Protein AF-A0A4W5N3C4-F1 (afdb_monomer_lite)

InterPro domains:
  IPR038765 Papain-like cysteine peptidase superfamily [SSF54001] (16-58)
  IPR050185 Ubiquitin carboxyl-terminal hydrolase [PTHR21646] (18-59)

Sequence (61 aa):
PLLEDENVPEGSSLPAAGSFVQELFQAQYRSSLTCPHCQKQSNTFDPFLCISLPIPVAHTR

Organism: NCBI:txid62062

Foldseek 3Di:
DDDDDDDDPPDDPDDDPDDPLCVPQKDWDWDWDQDPPPRDIDIDIHIDRDDDDDDDDDDDD

pLDDT: mean 80.91, std 20.92, range [42.28, 98.38]

Structure (mmCIF, N/CA/C/O backbone):
data_AF-A0A4W5N3C4-F1
#
_entry.id   AF-A0A4W5N3C4-F1
#
loop_
_atom_site.group_PDB
_atom_site.id
_atom_site.type_symbol
_atom_site.label_atom_id
_atom_site.label_alt_id
_atom_site.label_comp_id
_atom_site.label_asym_id
_atom_site.label_entity_id
_atom_site.label_seq_id
_atom_site.pdbx_PDB_ins_code
_atom_site.Cartn_x
_atom_site.Cartn_y
_atom_site.Cartn_z
_atom_site.occupancy
_atom_site.B_iso_or_equiv
_atom_site.auth_seq_id
_atom_site.auth_comp_id
_atom_site.auth_asym_id
_atom_site.auth_atom_id
_atom_site.pdbx_PDB_model_num
ATOM 1 N N . PRO A 1 1 ? 31.666 31.236 0.573 1.00 42.28 1 PRO A N 1
ATOM 2 C CA . PRO A 1 1 ? 30.889 31.561 -0.644 1.00 42.28 1 PRO A CA 1
ATOM 3 C C . PRO A 1 1 ? 29.596 30.759 -0.627 1.00 42.28 1 PRO A C 1
ATOM 5 O O . PRO A 1 1 ? 29.627 29.536 -0.633 1.00 42.28 1 PRO A O 1
ATOM 8 N N . LEU A 1 2 ? 28.505 31.486 -0.430 1.00 42.47 2 LEU A N 1
ATOM 9 C CA . LEU A 1 2 ? 27.143 30.984 -0.460 1.00 42.47 2 LEU A CA 1
ATOM 10 C C . LEU A 1 2 ? 26.759 30.626 -1.908 1.00 42.47 2 LEU A C 1
ATOM 12 O O . LEU A 1 2 ? 27.217 31.311 -2.822 1.00 42.47 2 LEU A O 1
ATOM 16 N N . LEU A 1 3 ? 25.823 29.677 -2.027 1.00 52.41 3 LEU A N 1
ATOM 17 C CA . LEU A 1 3 ? 24.901 29.419 -3.148 1.00 52.41 3 LEU A CA 1
ATOM 18 C C . LEU A 1 3 ? 25.361 28.456 -4.248 1.00 52.41 3 LEU A C 1
ATOM 20 O O . LEU A 1 3 ? 26.039 28.891 -5.167 1.00 52.41 3 LEU A O 1
ATOM 24 N N . GLU A 1 4 ? 24.855 27.218 -4.164 1.00 44.88 4 GLU A N 1
ATOM 25 C CA . GLU A 1 4 ? 24.220 26.429 -5.247 1.00 44.88 4 GLU A CA 1
ATOM 26 C C . GLU A 1 4 ? 23.235 25.453 -4.540 1.00 44.88 4 GLU A C 1
ATOM 28 O O . GLU A 1 4 ? 23.625 24.376 -4.107 1.00 44.88 4 GLU A O 1
ATOM 33 N N . ASP A 1 5 ? 22.127 25.909 -3.946 1.00 50.25 5 ASP A N 1
ATOM 34 C CA . ASP A 1 5 ? 20.770 25.997 -4.529 1.00 50.25 5 ASP A CA 1
ATOM 35 C C . ASP A 1 5 ? 20.402 24.872 -5.520 1.00 50.25 5 ASP A C 1
ATOM 37 O O . ASP A 1 5 ? 20.462 25.046 -6.732 1.00 50.25 5 ASP A O 1
ATOM 41 N N . GLU A 1 6 ? 19.993 23.714 -4.994 1.00 48.00 6 GLU A N 1
ATOM 42 C CA . GLU A 1 6 ? 19.102 22.783 -5.701 1.00 48.00 6 GLU A CA 1
ATOM 43 C C . GLU A 1 6 ? 17.991 22.345 -4.735 1.00 48.00 6 GLU A C 1
ATOM 45 O O . GLU A 1 6 ? 18.111 21.391 -3.971 1.00 48.00 6 GLU A O 1
ATOM 50 N N . ASN A 1 7 ? 16.926 23.152 -4.737 1.00 42.91 7 ASN A N 1
ATOM 51 C CA . ASN A 1 7 ? 15.528 22.744 -4.598 1.00 42.91 7 ASN A CA 1
ATOM 52 C C . ASN A 1 7 ? 15.199 21.744 -3.469 1.00 42.91 7 ASN A C 1
ATOM 54 O O . ASN A 1 7 ? 14.959 20.560 -3.707 1.00 42.91 7 ASN A O 1
ATOM 58 N N . VAL A 1 8 ? 15.098 22.246 -2.235 1.00 43.56 8 VAL A N 1
ATOM 59 C CA . VAL A 1 8 ? 14.408 21.534 -1.151 1.00 43.56 8 VAL A CA 1
ATOM 60 C C . VAL A 1 8 ? 12.912 21.844 -1.272 1.00 43.56 8 VAL A C 1
ATOM 62 O O . VAL A 1 8 ? 12.529 22.992 -1.037 1.00 43.56 8 VAL A O 1
ATOM 65 N N . PRO A 1 9 ? 12.039 20.881 -1.623 1.00 45.28 9 PRO A N 1
ATOM 66 C CA . PRO A 1 9 ? 10.608 21.131 -1.605 1.00 45.28 9 PRO A CA 1
ATOM 67 C C . PRO A 1 9 ? 10.157 21.306 -0.150 1.00 45.28 9 PRO A C 1
ATOM 69 O O . PRO A 1 9 ? 10.124 20.361 0.639 1.00 45.28 9 PRO A O 1
ATOM 72 N N . GLU A 1 10 ? 9.810 22.543 0.208 1.00 46.88 10 GLU A N 1
ATOM 73 C CA . GLU A 1 10 ? 9.103 22.887 1.440 1.00 46.88 10 GLU A CA 1
ATOM 74 C C . GLU A 1 10 ? 7.738 22.186 1.448 1.00 46.88 10 GLU A C 1
ATOM 76 O O . GLU A 1 10 ? 6.764 22.669 0.871 1.00 46.88 10 GLU A O 1
ATOM 81 N N . GLY A 1 11 ? 7.660 21.000 2.056 1.00 50.81 11 GLY A N 1
ATOM 82 C CA . GLY A 1 11 ? 6.415 20.244 1.995 1.00 50.81 11 GLY A CA 1
ATOM 83 C C . GLY A 1 11 ? 6.384 18.881 2.668 1.00 50.81 11 GLY A C 1
ATOM 84 O O . GLY A 1 11 ? 5.792 17.976 2.099 1.00 50.81 11 GLY A O 1
ATOM 85 N N . SER A 1 12 ? 6.929 18.704 3.874 1.00 46.97 12 SER A N 1
ATOM 86 C CA . SER A 1 12 ? 6.439 17.628 4.755 1.00 46.97 12 SER A CA 1
ATOM 87 C C . SER A 1 12 ? 6.852 17.838 6.208 1.00 46.97 12 SER A C 1
ATOM 89 O O . SER A 1 12 ? 7.987 17.591 6.607 1.00 46.97 12 SER A O 1
ATOM 91 N N . SER A 1 13 ? 5.893 18.258 7.027 1.00 53.03 13 SER A N 1
ATOM 92 C CA . SER A 1 13 ? 5.993 18.183 8.481 1.00 53.03 13 SER A CA 1
ATOM 93 C C . SER A 1 13 ? 5.870 16.722 8.923 1.00 53.03 13 SER A C 1
ATOM 95 O O . SER A 1 13 ? 4.772 16.284 9.235 1.00 53.03 13 SER A O 1
ATOM 97 N N . LEU A 1 14 ? 6.964 15.954 8.931 1.00 50.94 14 LEU A N 1
ATOM 98 C CA . LEU A 1 14 ? 7.097 14.738 9.745 1.00 50.94 14 LEU A CA 1
ATOM 99 C C . LEU A 1 14 ? 8.580 14.526 10.102 1.00 50.94 14 LEU A C 1
ATOM 101 O O . LEU A 1 14 ? 9.422 14.519 9.206 1.00 50.94 14 LEU A O 1
ATOM 105 N N . PRO A 1 15 ? 8.935 14.338 11.385 1.00 56.84 15 PRO A N 1
ATOM 106 C CA . PRO A 1 15 ? 10.303 14.052 11.773 1.00 56.84 15 PRO A CA 1
ATOM 107 C C . PRO A 1 15 ? 10.554 12.562 11.540 1.00 56.84 15 PRO A C 1
ATOM 109 O O . PRO A 1 15 ? 10.220 11.725 12.374 1.00 56.84 15 PRO A O 1
ATOM 112 N N . ALA A 1 16 ? 11.148 12.211 10.410 1.00 56.84 16 ALA A N 1
ATOM 113 C CA . ALA A 1 16 ? 11.805 10.924 10.268 1.00 56.84 16 ALA A CA 1
ATOM 114 C C . ALA A 1 16 ? 13.229 11.207 9.810 1.00 56.84 16 ALA A C 1
ATOM 116 O O . ALA A 1 16 ? 13.457 11.528 8.651 1.00 56.84 16 ALA A O 1
ATOM 117 N N . ALA A 1 17 ? 14.187 11.124 10.735 1.00 61.56 17 ALA A N 1
ATOM 118 C CA . ALA A 1 17 ? 15.600 11.034 10.390 1.00 61.56 17 ALA A CA 1
ATOM 119 C C . ALA A 1 17 ? 15.821 9.690 9.675 1.00 61.56 17 ALA A C 1
ATOM 121 O O . ALA A 1 17 ? 16.185 8.690 10.294 1.00 61.56 17 ALA A O 1
ATOM 122 N N . GLY A 1 18 ? 15.460 9.643 8.396 1.00 74.00 18 GLY A N 1
ATOM 123 C CA . GLY A 1 18 ? 15.613 8.499 7.516 1.00 74.00 18 GLY A CA 1
ATOM 124 C C . GLY A 1 18 ? 16.841 8.674 6.634 1.00 74.00 18 GLY A C 1
ATOM 125 O O . GLY A 1 18 ? 17.317 9.778 6.407 1.00 74.00 18 GLY A O 1
ATOM 126 N N . SER A 1 19 ? 17.385 7.570 6.138 1.00 92.56 19 SER A N 1
ATOM 127 C CA . SER A 1 19 ? 18.370 7.623 5.051 1.00 92.56 19 SER A CA 1
ATOM 128 C C . SER A 1 19 ? 17.766 8.258 3.787 1.00 92.56 19 SER A C 1
ATOM 130 O O . SER A 1 19 ? 16.554 8.200 3.594 1.00 92.56 19 SER A O 1
ATOM 132 N N . PHE A 1 20 ? 18.603 8.743 2.864 1.00 93.38 20 PHE A N 1
ATOM 133 C CA . PHE A 1 20 ? 18.182 9.221 1.532 1.00 93.38 20 PHE A CA 1
ATOM 134 C C . PHE A 1 20 ? 17.254 8.234 0.792 1.00 93.38 20 PHE A C 1
ATOM 136 O O . PHE A 1 20 ? 16.318 8.626 0.103 1.00 93.38 20 PHE A O 1
ATOM 143 N N . VAL A 1 21 ? 17.468 6.925 0.972 1.00 93.12 21 VAL A N 1
ATOM 144 C CA . VAL A 1 21 ? 16.589 5.889 0.403 1.00 93.12 21 VAL A CA 1
ATOM 145 C C . VAL A 1 21 ? 15.189 5.949 1.018 1.00 93.12 21 VAL A C 1
ATOM 147 O O . VAL A 1 21 ? 14.205 5.768 0.313 1.00 93.12 21 VAL A O 1
ATOM 150 N N . GLN A 1 22 ? 15.072 6.204 2.319 1.00 92.62 22 GLN A N 1
ATOM 151 C CA . GLN A 1 22 ? 13.768 6.363 2.961 1.00 92.62 22 GLN A CA 1
ATOM 152 C C . GLN A 1 22 ? 13.096 7.663 2.528 1.0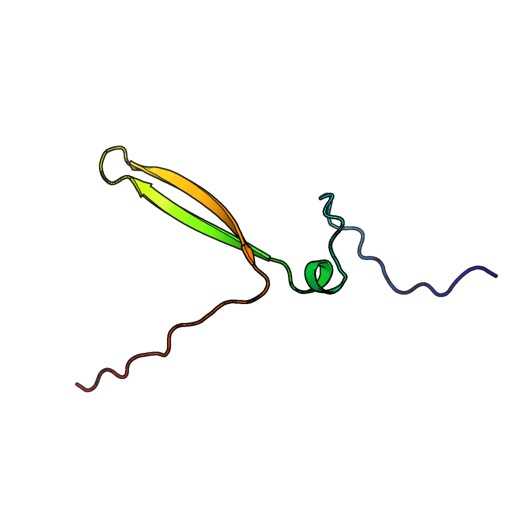0 92.62 22 GLN A C 1
ATOM 154 O O . GLN A 1 22 ? 11.910 7.643 2.238 1.00 92.62 22 GLN A O 1
ATOM 159 N N . GLU A 1 23 ? 13.844 8.757 2.399 1.00 89.88 23 GLU A N 1
ATOM 160 C CA . GLU A 1 23 ? 13.291 10.023 1.902 1.00 89.88 23 GLU A CA 1
ATOM 161 C C . GLU A 1 23 ? 12.681 9.879 0.501 1.00 89.88 23 GLU A C 1
ATOM 163 O O . GLU A 1 23 ? 11.610 10.418 0.237 1.00 89.88 23 GLU A O 1
ATOM 168 N N . LEU A 1 24 ? 13.330 9.114 -0.384 1.00 93.62 24 LEU A N 1
ATOM 169 C CA . LEU A 1 24 ? 12.865 8.939 -1.760 1.00 93.62 24 LEU A CA 1
ATOM 170 C C . LEU A 1 24 ? 11.851 7.810 -1.961 1.00 93.62 24 LEU A C 1
ATOM 172 O O . LEU A 1 24 ? 10.964 7.929 -2.804 1.00 93.62 24 LEU A O 1
ATOM 176 N N . PHE A 1 25 ? 12.008 6.688 -1.259 1.00 94.12 25 PHE A N 1
ATOM 177 C CA . PHE A 1 25 ? 11.284 5.451 -1.570 1.00 94.12 25 PHE A CA 1
ATOM 178 C C . PHE A 1 25 ? 10.334 5.001 -0.463 1.00 94.12 25 PHE A C 1
ATOM 180 O O . PHE A 1 25 ? 9.585 4.044 -0.669 1.00 94.12 25 PHE A O 1
ATOM 187 N N . GLN A 1 26 ? 10.345 5.645 0.709 1.00 95.06 26 GLN A N 1
ATOM 188 C CA . GLN A 1 26 ? 9.420 5.275 1.770 1.00 95.06 26 GLN A CA 1
ATOM 189 C C . GLN A 1 26 ? 8.012 5.758 1.458 1.00 95.06 26 GLN A C 1
ATOM 191 O O . GLN A 1 26 ? 7.759 6.924 1.171 1.00 95.06 26 GLN A O 1
ATOM 196 N N . ALA A 1 27 ? 7.074 4.838 1.603 1.00 94.25 27 ALA A N 1
ATOM 197 C CA . ALA A 1 27 ? 5.656 5.119 1.604 1.00 94.25 27 ALA A CA 1
ATOM 198 C C . ALA A 1 27 ? 4.984 4.354 2.750 1.00 94.25 27 ALA A C 1
ATOM 200 O O . ALA A 1 27 ? 5.632 3.627 3.509 1.00 94.25 27 ALA A O 1
ATOM 201 N N . GLN A 1 28 ? 3.678 4.550 2.910 1.00 96.19 28 GLN A N 1
ATOM 202 C CA . GLN A 1 28 ? 2.900 3.954 3.990 1.00 96.19 28 GLN A CA 1
ATOM 203 C C . GLN A 1 28 ? 1.700 3.192 3.425 1.00 96.19 28 GLN A C 1
ATOM 205 O O . GLN A 1 28 ? 0.897 3.743 2.672 1.00 96.19 28 GLN A O 1
ATOM 210 N N . TYR A 1 29 ? 1.592 1.906 3.758 1.00 95.94 29 TYR A N 1
ATOM 211 C CA . TYR A 1 29 ? 0.503 1.032 3.340 1.00 95.94 29 TYR A CA 1
ATOM 212 C C . TYR A 1 29 ? -0.625 1.103 4.362 1.00 95.94 29 TYR A C 1
ATOM 214 O O . TYR A 1 29 ? -0.392 0.965 5.562 1.00 95.94 29 TYR A O 1
ATOM 222 N N . ARG A 1 30 ? -1.859 1.296 3.890 1.00 96.94 30 ARG A N 1
ATOM 223 C CA . ARG A 1 30 ? -3.048 1.279 4.741 1.00 96.94 30 ARG A CA 1
ATOM 224 C C . ARG A 1 30 ? -3.705 -0.098 4.700 1.00 96.94 30 ARG A C 1
ATOM 226 O O . ARG A 1 30 ? -4.475 -0.398 3.789 1.00 96.94 30 ARG A O 1
ATOM 233 N N . SER A 1 31 ? -3.460 -0.889 5.735 1.00 96.75 31 SER A N 1
ATOM 234 C CA . SER A 1 31 ? -4.177 -2.133 6.007 1.00 96.75 31 SER A CA 1
ATOM 235 C C . SER A 1 31 ? -5.529 -1.808 6.644 1.00 96.75 31 SER A C 1
ATOM 237 O O . SER A 1 31 ? -5.571 -1.265 7.747 1.00 96.75 31 SER A O 1
ATOM 239 N N . SER A 1 32 ? -6.639 -2.138 5.980 1.00 97.56 32 SER A N 1
ATOM 240 C CA . SER A 1 32 ? -7.995 -1.924 6.504 1.00 97.56 32 SER A CA 1
ATOM 241 C C . SER A 1 32 ? -8.698 -3.249 6.772 1.00 97.56 32 SER A C 1
ATOM 243 O O . SER A 1 32 ? -8.934 -4.031 5.854 1.00 97.56 32 SER A O 1
ATOM 245 N N . LEU A 1 33 ? -9.094 -3.474 8.023 1.00 97.81 33 LEU A N 1
ATOM 246 C CA . LEU A 1 33 ? -9.886 -4.626 8.441 1.00 97.81 33 LEU A CA 1
ATOM 247 C C . LEU A 1 33 ? -11.238 -4.152 8.965 1.00 97.81 33 LEU A C 1
ATOM 249 O O . LEU A 1 33 ? -11.305 -3.284 9.833 1.00 97.81 33 LEU A O 1
ATOM 253 N N . THR A 1 34 ? -12.319 -4.745 8.471 1.00 98.25 34 THR A N 1
ATOM 254 C CA . THR A 1 34 ? -13.666 -4.499 8.997 1.00 98.25 34 THR A CA 1
ATOM 255 C C . THR A 1 34 ? -14.080 -5.694 9.840 1.00 98.25 34 THR A C 1
ATOM 257 O O . THR A 1 34 ? -14.131 -6.816 9.341 1.00 98.25 34 THR A O 1
ATOM 260 N N . CYS A 1 35 ? -14.368 -5.468 11.123 1.00 97.94 35 CYS A N 1
ATOM 261 C CA . CYS A 1 35 ? -14.864 -6.528 11.992 1.00 97.94 35 CYS A CA 1
ATOM 262 C C . CYS A 1 35 ? -16.281 -6.939 11.550 1.00 97.94 35 CYS A C 1
ATOM 264 O O . CYS A 1 35 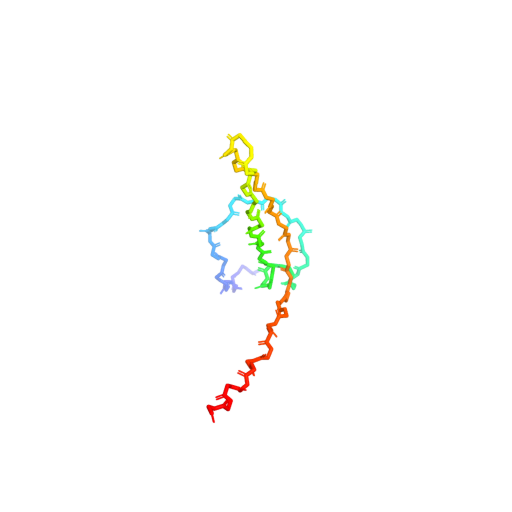? -17.176 -6.091 11.571 1.00 97.94 35 CYS A O 1
ATOM 266 N N . PRO A 1 36 ? -16.538 -8.216 11.216 1.00 97.75 36 PRO A N 1
ATOM 267 C CA . PRO A 1 36 ? -17.849 -8.644 10.726 1.00 97.75 36 PRO A CA 1
ATOM 268 C C . PRO 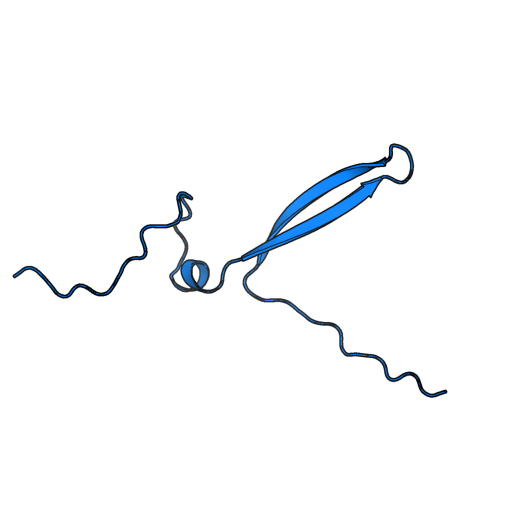A 1 36 ? -18.955 -8.561 11.792 1.00 97.75 36 PRO A C 1
ATOM 270 O O . PRO A 1 36 ? -20.129 -8.479 11.444 1.00 97.75 36 PRO A O 1
ATOM 273 N N . HIS A 1 37 ? -18.602 -8.543 13.083 1.00 98.38 37 HIS A N 1
ATOM 274 C CA . HIS A 1 37 ? -19.569 -8.539 14.188 1.00 98.38 37 HIS A CA 1
ATOM 275 C C . HIS A 1 37 ? -20.056 -7.139 14.572 1.00 98.38 37 HIS A C 1
ATOM 277 O O . HIS A 1 37 ? -21.246 -6.935 14.778 1.00 98.38 37 HIS A O 1
ATOM 283 N N . CYS A 1 38 ? -19.138 -6.177 14.695 1.00 97.38 38 CYS A N 1
ATOM 284 C CA . CYS A 1 38 ? -19.453 -4.824 15.165 1.00 97.38 38 CYS A CA 1
ATOM 285 C C . CYS A 1 38 ? -19.287 -3.750 14.087 1.00 97.38 38 CYS A C 1
ATOM 287 O O . CYS A 1 38 ? -19.454 -2.571 14.384 1.00 97.38 38 CYS A O 1
ATOM 289 N N . GLN A 1 39 ? -18.915 -4.140 12.861 1.00 97.88 39 GLN A N 1
ATOM 290 C CA . GLN A 1 39 ? -18.680 -3.253 11.713 1.00 97.88 39 GLN A CA 1
ATOM 291 C C . GLN A 1 39 ? -17.628 -2.159 11.963 1.00 97.88 39 GLN A C 1
ATOM 293 O O . GLN A 1 39 ? -17.443 -1.256 11.150 1.00 97.88 39 GLN A O 1
ATOM 298 N N . LYS A 1 40 ? -16.880 -2.251 13.070 1.00 98.25 40 LYS A N 1
ATOM 299 C CA . LYS A 1 40 ? -15.769 -1.352 13.357 1.00 98.25 40 LYS A CA 1
ATOM 300 C C . LYS A 1 40 ? -14.651 -1.610 12.358 1.00 98.25 40 LYS A C 1
ATOM 302 O O . LYS A 1 40 ? -14.208 -2.748 12.191 1.00 98.25 40 LYS A O 1
ATOM 307 N N . GLN A 1 41 ? -14.165 -0.533 11.756 1.00 98.25 41 GLN A N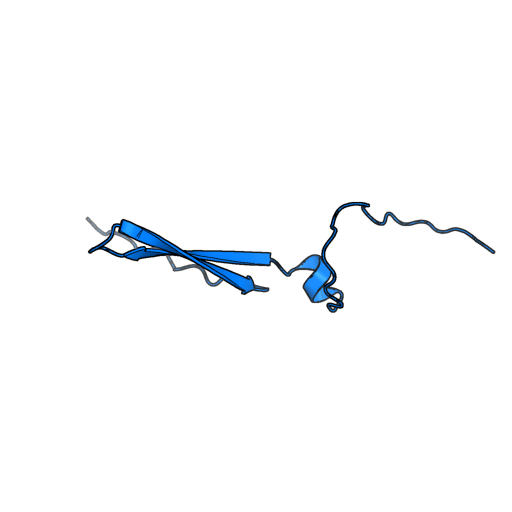 1
ATOM 308 C CA . GLN A 1 41 ? -12.969 -0.567 10.935 1.00 98.25 41 GLN A CA 1
ATOM 309 C C . GLN A 1 41 ? -11.731 -0.365 11.816 1.00 98.25 41 GLN A C 1
ATOM 311 O O . GLN A 1 41 ? -11.655 0.579 12.603 1.00 98.25 41 GLN A O 1
ATOM 316 N N . SER A 1 42 ? -10.766 -1.265 11.680 1.00 98.19 42 SER A N 1
ATOM 317 C CA . SER A 1 42 ? -9.414 -1.128 12.203 1.00 98.19 42 SER A CA 1
ATOM 318 C C . SER A 1 42 ? -8.487 -0.813 11.035 1.00 98.19 42 SER A C 1
ATOM 320 O O . SER A 1 42 ? -8.537 -1.486 10.006 1.00 98.19 42 SER A O 1
ATOM 322 N N . ASN A 1 43 ? -7.691 0.243 11.176 1.00 97.81 43 ASN A N 1
ATOM 323 C CA . ASN A 1 43 ? -6.727 0.663 10.172 1.00 97.81 43 ASN A CA 1
ATOM 324 C C . ASN A 1 43 ? -5.332 0.635 10.791 1.00 97.81 43 ASN A C 1
ATOM 326 O O . ASN A 1 43 ? -5.135 1.215 11.859 1.00 97.81 43 ASN A O 1
ATOM 330 N N . THR A 1 44 ? -4.389 0.018 10.090 1.00 96.81 44 THR A N 1
ATOM 331 C CA . THR A 1 44 ? -2.962 0.038 10.424 1.00 96.81 44 THR A CA 1
ATOM 332 C C . THR A 1 44 ? -2.194 0.646 9.256 1.00 96.81 44 THR A C 1
ATOM 334 O O . THR A 1 44 ? -2.576 0.471 8.097 1.00 96.81 44 THR A O 1
ATOM 337 N N . PHE A 1 45 ? -1.154 1.410 9.575 1.00 96.75 45 PHE A N 1
ATOM 338 C CA . PHE A 1 45 ? -0.377 2.204 8.635 1.00 96.75 45 PHE A CA 1
ATOM 339 C C . PHE A 1 45 ? 1.089 1.773 8.691 1.00 96.75 45 PHE A C 1
ATOM 341 O O . PHE A 1 45 ? 1.848 2.243 9.539 1.00 96.75 45 PHE A O 1
ATOM 348 N N . ASP A 1 46 ? 1.472 0.866 7.798 1.00 94.31 46 ASP A N 1
ATOM 349 C CA . ASP A 1 46 ? 2.770 0.193 7.840 1.00 94.31 46 ASP A CA 1
ATOM 350 C C . ASP A 1 46 ? 3.745 0.828 6.835 1.00 94.31 46 ASP A C 1
ATOM 352 O O . ASP A 1 46 ? 3.400 0.968 5.658 1.00 94.31 46 ASP A O 1
ATOM 356 N N . PRO A 1 47 ? 4.958 1.236 7.246 1.00 93.94 47 PRO A N 1
ATOM 357 C CA . PRO A 1 47 ? 5.947 1.762 6.313 1.00 93.94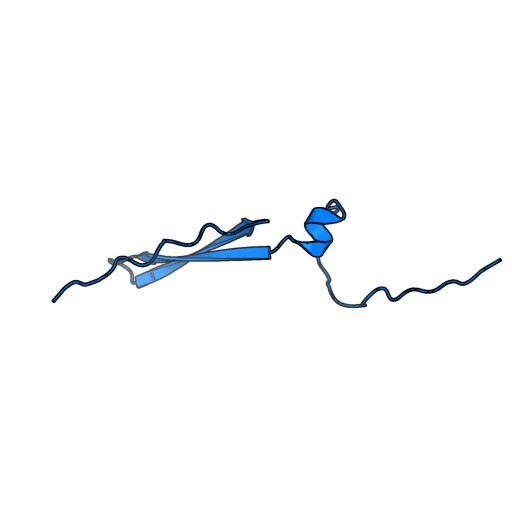 47 PRO A CA 1
ATOM 358 C C . PRO A 1 47 ? 6.445 0.670 5.357 1.00 93.94 47 PRO A C 1
ATOM 360 O O . PRO A 1 47 ? 6.711 -0.455 5.777 1.00 93.94 47 PRO A O 1
ATOM 363 N N . PHE A 1 48 ? 6.653 1.013 4.087 1.00 95.06 48 PHE A N 1
ATOM 364 C CA . PHE A 1 48 ? 7.246 0.119 3.093 1.00 95.06 48 PHE A CA 1
ATOM 365 C C . PHE A 1 48 ? 8.194 0.872 2.151 1.00 95.06 48 PHE A C 1
ATOM 367 O O . PHE A 1 48 ? 8.070 2.080 1.968 1.00 95.06 48 PHE A O 1
ATOM 374 N N . LEU A 1 49 ? 9.142 0.139 1.561 1.00 95.44 49 LEU A N 1
ATOM 375 C CA . LEU A 1 49 ? 10.077 0.636 0.535 1.00 95.44 49 LEU A CA 1
ATOM 376 C C . LEU A 1 49 ? 9.851 -0.028 -0.834 1.00 95.44 49 LEU A C 1
ATOM 378 O O . LEU A 1 49 ? 10.329 0.453 -1.855 1.00 95.44 49 LEU A O 1
ATOM 382 N N . CYS A 1 50 ? 9.140 -1.156 -0.864 1.00 95.69 50 CYS A N 1
ATOM 383 C CA . CYS A 1 50 ? 8.788 -1.882 -2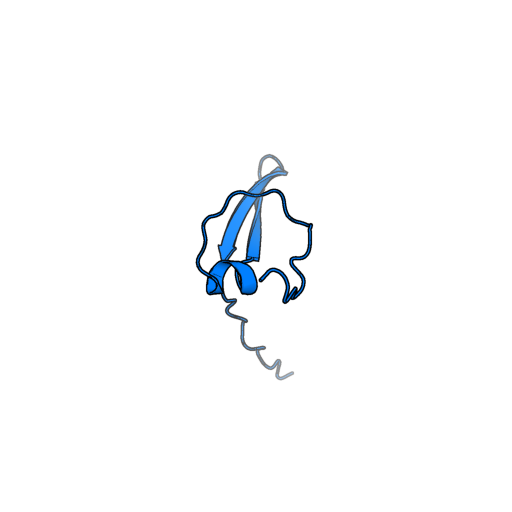.078 1.00 95.69 50 CYS A CA 1
ATOM 384 C C . CYS A 1 50 ? 7.458 -2.624 -1.888 1.00 95.69 50 CYS A C 1
ATOM 386 O O . CYS A 1 50 ? 7.024 -2.859 -0.758 1.00 95.69 50 CYS A O 1
ATOM 388 N N . ILE A 1 51 ? 6.806 -2.981 -2.997 1.00 96.06 51 ILE A N 1
ATOM 389 C CA . ILE A 1 51 ? 5.540 -3.723 -3.004 1.00 96.06 51 ILE A CA 1
ATOM 390 C C . ILE A 1 51 ? 5.707 -4.970 -3.866 1.00 96.06 51 ILE A C 1
ATOM 392 O O . ILE A 1 51 ? 6.138 -4.889 -5.016 1.00 96.06 51 ILE A O 1
ATOM 396 N N . SER A 1 52 ? 5.306 -6.116 -3.324 1.00 95.44 52 SER A N 1
ATOM 397 C CA . SER A 1 52 ? 5.142 -7.348 -4.093 1.00 95.44 52 SER A CA 1
ATOM 398 C C . SER A 1 52 ? 3.758 -7.368 -4.737 1.00 95.44 52 SER A C 1
ATOM 400 O O . SER A 1 52 ? 2.749 -7.246 -4.042 1.00 95.44 52 SER A O 1
ATOM 402 N N . LEU A 1 53 ? 3.699 -7.541 -6.057 1.00 95.06 53 LEU A N 1
ATOM 403 C CA . LEU A 1 53 ? 2.445 -7.625 -6.806 1.00 95.06 53 LEU A CA 1
ATOM 404 C C . LEU A 1 53 ? 2.152 -9.082 -7.199 1.00 95.06 53 LEU A C 1
ATOM 406 O O . LEU A 1 53 ? 3.075 -9.795 -7.602 1.00 95.06 53 LEU A O 1
ATOM 410 N N . PRO A 1 54 ? 0.894 -9.548 -7.103 1.00 94.62 54 PRO A N 1
ATOM 411 C CA . PRO A 1 54 ? 0.534 -10.892 -7.537 1.00 94.62 54 PRO A CA 1
ATOM 412 C C . PRO A 1 54 ? 0.604 -11.013 -9.065 1.00 94.62 54 PRO A C 1
ATOM 414 O O . PRO A 1 54 ? 0.208 -10.100 -9.791 1.00 94.62 54 PRO A O 1
ATOM 417 N N . ILE A 1 55 ? 1.066 -12.164 -9.559 1.00 94.50 55 ILE A N 1
ATOM 418 C CA . ILE A 1 55 ? 1.034 -12.480 -10.992 1.00 94.50 55 ILE A CA 1
ATOM 419 C C . ILE A 1 55 ? -0.420 -12.794 -11.384 1.00 94.50 55 ILE A C 1
ATOM 421 O O . ILE A 1 55 ? -1.041 -13.641 -10.735 1.00 94.50 55 ILE A O 1
ATOM 425 N N . PRO A 1 56 ? -0.978 -12.160 -12.432 1.00 93.31 56 PRO A N 1
ATOM 426 C CA . PRO A 1 56 ? -2.316 -12.484 -12.913 1.00 93.31 56 PRO A CA 1
ATOM 427 C C . PRO A 1 56 ? -2.420 -13.955 -13.332 1.00 93.31 56 PRO A C 1
ATOM 429 O O . PRO A 1 56 ? -1.618 -14.440 -14.130 1.00 93.31 56 PRO A O 1
ATOM 432 N N . VAL A 1 57 ? -3.426 -14.665 -12.821 1.00 91.69 57 VAL A N 1
ATOM 433 C CA . VAL A 1 57 ? -3.737 -16.026 -13.276 1.00 91.69 57 VAL A CA 1
ATOM 434 C C . VAL A 1 57 ? -4.531 -15.959 -14.580 1.00 91.69 57 VAL A C 1
ATOM 436 O O . VAL A 1 57 ? -5.519 -15.233 -14.679 1.00 91.69 57 VAL A O 1
ATOM 439 N N . ALA A 1 58 ? -4.101 -16.700 -15.602 1.00 84.88 58 ALA A N 1
ATOM 440 C CA . ALA A 1 58 ? -4.842 -16.784 -16.855 1.00 84.88 58 ALA A CA 1
ATOM 441 C C . ALA A 1 58 ? -6.123 -17.609 -16.650 1.00 84.88 58 ALA A C 1
ATOM 443 O O . ALA A 1 58 ? -6.060 -18.772 -16.254 1.00 84.88 58 ALA A O 1
ATOM 444 N N . HIS A 1 59 ? -7.285 -17.026 -16.943 1.00 78.94 59 HIS A N 1
ATOM 445 C CA . HIS A 1 59 ? -8.545 -17.766 -16.976 1.00 78.94 59 HIS A CA 1
ATOM 446 C C . HIS A 1 59 ? -8.715 -18.406 -18.360 1.00 78.94 59 HIS A C 1
ATOM 448 O O . HIS A 1 59 ? -9.159 -17.754 -19.303 1.00 78.94 59 HIS A O 1
ATOM 454 N N . THR A 1 60 ? -8.342 -19.677 -18.508 1.00 68.00 60 THR A N 1
ATOM 455 C CA . THR A 1 60 ? -8.767 -20.482 -19.663 1.00 68.00 60 THR A CA 1
ATOM 456 C C . THR A 1 60 ? -10.249 -20.817 -19.504 1.00 68.00 60 THR A C 1
ATOM 458 O O . THR A 1 60 ? -10.630 -21.410 -18.494 1.00 68.00 60 THR A O 1
ATOM 461 N N . ARG A 1 61 ? -11.070 -20.382 -20.465 1.00 65.25 61 ARG A N 1
ATOM 462 C CA . ARG A 1 61 ? -12.508 -20.679 -20.542 1.00 65.25 61 ARG A CA 1
ATOM 463 C C . ARG A 1 61 ? -12.754 -22.113 -20.997 1.00 65.25 61 ARG A C 1
ATOM 465 O O . ARG A 1 61 ? -12.012 -22.560 -21.897 1.00 65.25 61 ARG A O 1
#

Secondary structure (DSSP, 8-state):
-------------------HHHHHH-EEEEEEEE-TTT--EEEEEEEES----PPPPP---

Radius of gyration: 19.98 Å; chains: 1; bounding box: 50×52×36 Å